Protein AF-A0A1J3J3L6-F1 (afdb_monomer)

Secondary structure (DSSP, 8-state):
--EEEESSEEESEEEESSEEESSEEESSEEESSEEESSEEEEEEEEEEEEEEEEEEEEEEESSEEESSEEESSEEESSEEESSEEES--

Nearest PDB structures (foldseek):
  8jli-assembly1_B  TM=1.915E-01  e=3.847E-01  Homo sapiens
  5moy-assembly1_B  TM=1.376E-01  e=3.599E-01  Homo sapiens
  8jle-assembly1_A  TM=1.753E-01  e=9.783E-01  Homo sapiens
  4jra-assembly1_D  TM=1.507E-01  e=2.327E+00  Homo sapiens
  6fls-assembly1_A  TM=1.685E-01  e=2.488E+00  Clostridium botulinum

Sequence (89 aa):
TGGVGVGGGSTGGVGVGGGLTGGIGVGGVTTGGVGVGGVTTGGVGVGGGSTGGVGVGGGLTGGIGVGGVTTGGVGVGGVTTGGVGVGGG

Organism: Noccaea caerulescens (NCBI:txid107243)

Solvent-accessible surface area (backbone atoms only — not comparable to full-atom values): 3665 Å² total; per-residue (Å²): 114,64,48,80,49,69,63,53,77,47,51,34,34,40,37,39,39,36,40,32,44,31,38,39,31,33,55,22,40,17,34,56,22,37,15,34,54,21,38,15,35,56,24,38,16,32,59,21,38,19,36,32,45,36,22,36,30,42,40,22,41,36,37,41,22,40,33,42,38,20,40,33,39,39,13,32,54,16,37,47,42,85,48,49,63,46,85,36,108

Mean predicted aligned error: 5.06 Å

Foldseek 3Di:
DEDEEEDEEEEHHEYEAYEYEAYEYECEEYECYEYEVYEYECYEYECEEYEDDEYEHDEYEYYEYEAEEYEHEEYEQYHYHPYHYHPHD

Structure (mmCIF, N/CA/C/O backbone):
data_AF-A0A1J3J3L6-F1
#
_entry.id   AF-A0A1J3J3L6-F1
#
loop_
_atom_site.group_PDB
_atom_site.id
_atom_site.type_symbol
_atom_site.label_atom_id
_atom_site.label_alt_id
_atom_site.label_comp_id
_atom_site.label_asym_id
_atom_site.label_entity_id
_atom_site.label_seq_id
_atom_site.pdbx_PDB_ins_code
_atom_site.Cartn_x
_atom_site.Cartn_y
_atom_site.Cartn_z
_atom_site.occupancy
_atom_site.B_iso_or_equiv
_atom_site.auth_seq_id
_atom_site.auth_comp_id
_atom_site.auth_asym_id
_atom_site.auth_atom_id
_atom_site.pdbx_PDB_model_num
ATOM 1 N N . THR A 1 1 ? 14.241 3.642 -16.266 1.00 52.34 1 THR A N 1
ATOM 2 C CA . THR A 1 1 ? 13.293 3.952 -17.356 1.00 52.34 1 THR A CA 1
ATOM 3 C C . THR A 1 1 ? 12.020 3.204 -17.057 1.00 52.34 1 THR A C 1
ATOM 5 O O . THR A 1 1 ? 12.097 2.025 -16.742 1.00 52.34 1 THR A O 1
ATOM 8 N N . GLY A 1 2 ? 10.884 3.904 -17.060 1.00 65.50 2 GLY A N 1
ATOM 9 C CA . GLY A 1 2 ? 9.597 3.293 -16.741 1.00 65.50 2 GLY A CA 1
ATOM 10 C C . GLY A 1 2 ? 9.134 2.362 -17.856 1.00 65.50 2 GLY A C 1
ATOM 11 O O . GLY A 1 2 ? 9.181 2.736 -19.025 1.00 65.50 2 GLY A O 1
ATOM 12 N N . GLY A 1 3 ? 8.707 1.159 -17.484 1.00 73.12 3 GLY A N 1
ATOM 13 C CA . GLY A 1 3 ? 8.147 0.144 -18.374 1.00 73.12 3 GLY A CA 1
ATOM 14 C C . GLY A 1 3 ? 7.108 -0.703 -17.640 1.00 73.12 3 GLY A C 1
ATOM 15 O O . GLY A 1 3 ? 6.847 -0.469 -16.458 1.00 73.12 3 GLY A O 1
ATOM 16 N N . VAL A 1 4 ? 6.502 -1.661 -18.342 1.00 81.06 4 VAL A N 1
ATOM 17 C CA . VAL A 1 4 ? 5.607 -2.659 -17.739 1.00 81.06 4 VAL A CA 1
ATOM 18 C C . VAL A 1 4 ? 6.372 -3.972 -17.585 1.00 81.06 4 VAL A C 1
ATOM 20 O O . VAL A 1 4 ? 6.962 -4.435 -18.560 1.00 81.06 4 VAL A O 1
ATOM 23 N N . GLY A 1 5 ? 6.381 -4.564 -16.389 1.00 76.44 5 GLY A N 1
ATOM 24 C CA . GLY A 1 5 ? 7.131 -5.795 -16.104 1.00 76.44 5 GLY A CA 1
ATOM 25 C C . GLY A 1 5 ? 6.379 -6.793 -15.221 1.00 76.44 5 GLY A C 1
ATOM 26 O O . GLY A 1 5 ? 5.526 -6.416 -14.420 1.00 76.44 5 GLY A O 1
ATOM 27 N N . VAL A 1 6 ? 6.706 -8.079 -15.356 1.00 81.19 6 VAL A N 1
ATOM 28 C CA . VAL A 1 6 ? 6.187 -9.160 -14.503 1.00 81.19 6 VAL A CA 1
ATOM 29 C C . VAL A 1 6 ? 7.375 -9.969 -13.993 1.00 81.19 6 VAL A C 1
ATOM 31 O O . VAL A 1 6 ? 8.129 -10.500 -14.806 1.00 81.19 6 VAL A O 1
ATOM 34 N N . GLY A 1 7 ? 7.554 -10.069 -12.675 1.00 70.44 7 GLY A N 1
ATOM 35 C CA . GLY A 1 7 ? 8.737 -10.705 -12.083 1.00 70.44 7 GLY A CA 1
ATOM 36 C C . GLY A 1 7 ? 9.973 -9.795 -12.067 1.00 70.44 7 GLY A C 1
ATOM 37 O O . GLY A 1 7 ? 10.354 -9.221 -13.083 1.00 70.44 7 GLY A O 1
ATOM 38 N N . GLY A 1 8 ? 10.649 -9.697 -10.916 1.00 72.94 8 GLY A N 1
ATOM 39 C CA . GLY A 1 8 ? 11.937 -8.996 -10.776 1.00 72.94 8 GLY A CA 1
ATOM 40 C C . GLY A 1 8 ? 11.859 -7.583 -10.177 1.00 72.94 8 GLY A C 1
ATOM 41 O O . GLY A 1 8 ? 10.863 -7.204 -9.568 1.00 72.94 8 GLY A O 1
ATOM 42 N N . GLY A 1 9 ? 12.961 -6.830 -10.271 1.00 76.62 9 GLY A N 1
ATOM 43 C CA . GLY A 1 9 ? 13.097 -5.470 -9.736 1.00 76.62 9 GLY A CA 1
ATOM 44 C C . GLY A 1 9 ? 12.945 -4.397 -10.821 1.00 76.62 9 GLY A C 1
ATOM 45 O O . GLY A 1 9 ? 13.442 -4.587 -11.929 1.00 76.62 9 GLY A O 1
ATOM 46 N N . SER A 1 10 ? 12.294 -3.264 -10.547 1.00 77.06 10 SER A N 1
ATOM 47 C CA . SER A 1 10 ? 12.174 -2.147 -11.505 1.00 77.06 10 SER A CA 1
ATOM 48 C C . SER A 1 10 ? 12.131 -0.773 -10.829 1.00 77.06 10 SER A C 1
ATOM 50 O O . SER A 1 10 ? 11.685 -0.641 -9.691 1.00 77.06 10 SER A O 1
ATOM 52 N N . THR A 1 11 ? 12.580 0.264 -11.546 1.00 82.56 11 THR A N 1
ATOM 53 C CA . THR A 1 11 ? 12.562 1.660 -11.073 1.00 82.56 11 THR A CA 1
ATOM 54 C C . THR A 1 11 ? 11.721 2.521 -12.011 1.00 82.56 11 THR A C 1
ATOM 56 O O . THR A 1 11 ? 12.133 2.803 -13.144 1.00 82.56 11 THR A O 1
ATOM 59 N N . GLY A 1 12 ? 10.561 2.964 -11.521 1.00 75.19 12 GLY A N 1
ATOM 60 C CA . GLY A 1 12 ? 9.530 3.635 -12.309 1.00 75.19 12 GLY A CA 1
ATOM 61 C C . GLY A 1 12 ? 8.756 2.677 -13.223 1.00 75.19 12 GLY A C 1
ATOM 62 O O . GLY A 1 12 ? 9.292 1.680 -13.702 1.00 75.19 12 GLY A O 1
ATOM 63 N N . GLY A 1 13 ? 7.493 3.003 -13.509 1.00 85.00 13 GLY A N 1
ATOM 64 C CA . GLY A 1 13 ? 6.620 2.203 -14.378 1.00 85.00 13 GLY A CA 1
ATOM 65 C C . GLY A 1 13 ? 5.553 1.413 -13.619 1.00 85.00 13 GLY A C 1
ATOM 66 O O . GLY A 1 13 ? 5.128 1.824 -12.540 1.00 85.00 13 GLY A O 1
ATOM 67 N N . VAL A 1 14 ? 5.088 0.311 -14.208 1.00 87.12 14 VAL A N 1
ATOM 68 C CA . VAL A 1 14 ? 4.042 -0.558 -13.645 1.00 87.12 14 VAL A CA 1
ATOM 69 C C . VAL A 1 14 ? 4.566 -1.990 -13.576 1.00 87.12 14 VAL A C 1
ATOM 71 O O . VAL A 1 14 ? 5.159 -2.465 -14.540 1.00 87.12 14 VAL A O 1
ATOM 74 N N . GLY A 1 15 ? 4.344 -2.713 -12.481 1.00 85.81 15 GLY A N 1
ATOM 75 C CA . GLY A 1 15 ? 4.782 -4.106 -12.399 1.00 85.81 15 GLY A CA 1
ATOM 76 C C . GLY A 1 15 ? 3.895 -5.021 -11.569 1.00 85.81 15 GLY A C 1
ATOM 77 O O . GLY A 1 15 ? 3.161 -4.574 -10.689 1.00 85.81 15 GLY A O 1
ATOM 78 N N . VAL A 1 16 ? 3.973 -6.321 -11.853 1.00 87.44 16 VAL A N 1
ATOM 79 C CA . VAL A 1 16 ? 3.237 -7.373 -11.136 1.00 87.44 16 VAL A CA 1
ATOM 80 C C . VAL A 1 16 ? 4.211 -8.430 -10.627 1.00 87.44 16 VAL A C 1
ATOM 82 O O . VAL A 1 16 ? 4.963 -8.996 -11.415 1.00 87.44 16 VAL A O 1
ATOM 85 N N . GLY A 1 17 ? 4.177 -8.713 -9.323 1.00 75.62 17 GLY A N 1
ATOM 86 C CA . GLY A 1 17 ? 5.033 -9.707 -8.669 1.00 75.62 17 GLY A CA 1
ATOM 87 C C . GLY A 1 17 ? 6.518 -9.346 -8.755 1.00 75.62 17 GLY A C 1
ATOM 88 O O . GLY A 1 17 ? 7.172 -9.595 -9.759 1.00 75.62 17 GLY A O 1
ATOM 89 N N . GLY A 1 18 ? 7.078 -8.752 -7.703 1.00 83.62 18 GLY A N 1
ATOM 90 C CA . GLY A 1 18 ? 8.462 -8.270 -7.713 1.00 83.62 18 GLY A CA 1
ATOM 91 C C . GLY A 1 18 ? 8.672 -7.045 -6.828 1.00 83.62 18 GLY A C 1
ATOM 92 O O . GLY A 1 18 ? 7.812 -6.721 -6.012 1.00 83.62 18 GLY A O 1
ATOM 93 N N . GLY A 1 19 ? 9.818 -6.381 -6.973 1.00 85.38 19 GLY A N 1
ATOM 94 C CA . GLY A 1 19 ? 10.167 -5.160 -6.239 1.00 85.38 19 GLY A CA 1
ATOM 95 C C . GLY A 1 19 ? 10.141 -3.926 -7.142 1.00 85.38 19 GLY A C 1
ATOM 96 O O . GLY A 1 19 ? 10.736 -3.934 -8.215 1.00 85.38 19 GLY A O 1
ATOM 97 N N . LEU A 1 20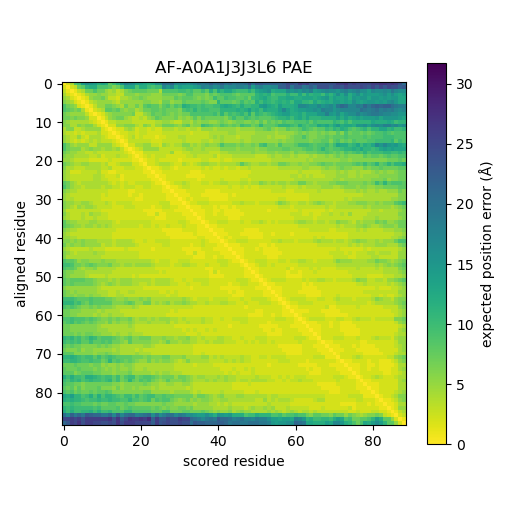 ? 9.492 -2.848 -6.716 1.00 88.94 20 LEU A N 1
ATOM 98 C CA . LEU A 1 20 ? 9.383 -1.598 -7.470 1.00 88.94 20 LEU A CA 1
ATOM 99 C C . LEU A 1 20 ? 9.843 -0.412 -6.627 1.00 88.94 20 LEU A C 1
ATOM 101 O O . LEU A 1 20 ? 9.407 -0.255 -5.490 1.00 88.94 20 LEU A O 1
ATOM 105 N N . THR A 1 21 ? 10.669 0.459 -7.201 1.00 89.19 21 THR A N 1
ATOM 106 C CA . THR A 1 21 ? 11.015 1.763 -6.615 1.00 89.19 21 THR A CA 1
ATOM 107 C C . THR A 1 21 ? 10.442 2.867 -7.493 1.00 89.19 21 THR A C 1
ATOM 109 O O . THR A 1 21 ? 10.914 3.097 -8.606 1.00 89.19 21 THR A O 1
ATOM 112 N N . GLY A 1 22 ? 9.416 3.553 -6.994 1.00 82.06 22 GLY A N 1
ATOM 113 C CA . GLY A 1 22 ? 8.597 4.488 -7.761 1.00 82.06 22 GLY A CA 1
ATOM 114 C C . GLY A 1 22 ? 7.716 3.778 -8.798 1.00 82.06 22 GLY A C 1
ATOM 115 O O . GLY A 1 22 ? 8.121 2.796 -9.418 1.00 82.06 22 GLY A O 1
ATOM 116 N N . GLY A 1 23 ? 6.501 4.289 -9.011 1.00 89.25 23 GLY A N 1
ATOM 117 C CA . GLY A 1 23 ? 5.531 3.706 -9.949 1.00 89.25 23 GLY A CA 1
ATOM 118 C C . GLY A 1 23 ? 4.403 2.927 -9.265 1.00 89.25 23 GLY A C 1
ATOM 119 O O . GLY A 1 23 ? 4.056 3.232 -8.125 1.00 89.25 23 GLY A O 1
ATOM 120 N N . ILE A 1 24 ? 3.803 1.968 -9.979 1.00 91.50 24 ILE A N 1
ATOM 121 C CA . ILE A 1 24 ? 2.628 1.198 -9.534 1.00 91.50 24 ILE A CA 1
ATOM 122 C C . ILE A 1 24 ? 2.953 -0.303 -9.501 1.00 91.50 24 ILE A C 1
ATOM 124 O O . ILE A 1 24 ? 3.346 -0.867 -10.518 1.00 91.50 24 ILE A O 1
ATOM 128 N N . GLY A 1 25 ? 2.761 -0.965 -8.362 1.00 90.50 25 GLY A N 1
ATOM 129 C CA . GLY A 1 25 ? 3.018 -2.392 -8.169 1.00 90.50 25 GLY A CA 1
ATOM 130 C C . GLY A 1 25 ? 1.790 -3.190 -7.750 1.00 90.50 25 GLY A C 1
ATOM 131 O O . GLY A 1 25 ? 0.972 -2.714 -6.969 1.00 90.50 25 GLY A O 1
ATOM 132 N N . VAL A 1 26 ? 1.676 -4.433 -8.220 1.00 92.38 26 VAL A N 1
ATOM 133 C CA . VAL A 1 26 ? 0.624 -5.374 -7.798 1.00 92.38 26 VAL A CA 1
ATOM 134 C C . VAL A 1 26 ? 1.241 -6.683 -7.303 1.00 92.38 26 VAL A C 1
ATOM 136 O O . VAL A 1 26 ? 2.077 -7.275 -7.983 1.00 92.38 26 VAL A O 1
ATOM 139 N N . GLY A 1 27 ? 0.835 -7.148 -6.118 1.00 88.38 27 GLY A N 1
ATOM 140 C CA . GLY A 1 27 ? 1.249 -8.440 -5.552 1.00 88.38 27 GLY A CA 1
ATOM 141 C C . GLY A 1 27 ? 2.739 -8.546 -5.202 1.00 88.38 27 GLY A C 1
ATOM 142 O O . GLY A 1 27 ? 3.283 -9.646 -5.158 1.00 88.38 27 GLY A O 1
ATOM 143 N N . GLY A 1 28 ? 3.419 -7.413 -5.004 1.00 88.69 28 GLY A N 1
ATOM 144 C CA . GLY A 1 28 ? 4.859 -7.328 -4.744 1.00 88.69 28 GLY A CA 1
ATOM 145 C C . GLY A 1 28 ? 5.220 -6.266 -3.705 1.00 88.69 28 GLY A C 1
ATOM 146 O O . GLY A 1 28 ? 4.365 -5.802 -2.953 1.00 88.69 28 GLY A O 1
ATOM 147 N N . VAL A 1 29 ? 6.490 -5.867 -3.662 1.00 92.19 29 VAL A N 1
ATOM 148 C CA . VAL A 1 29 ? 6.987 -4.795 -2.788 1.00 92.19 29 VAL A CA 1
ATOM 149 C C . VAL A 1 29 ? 7.116 -3.505 -3.595 1.00 92.19 29 VAL A C 1
ATOM 151 O O . VAL A 1 29 ? 7.737 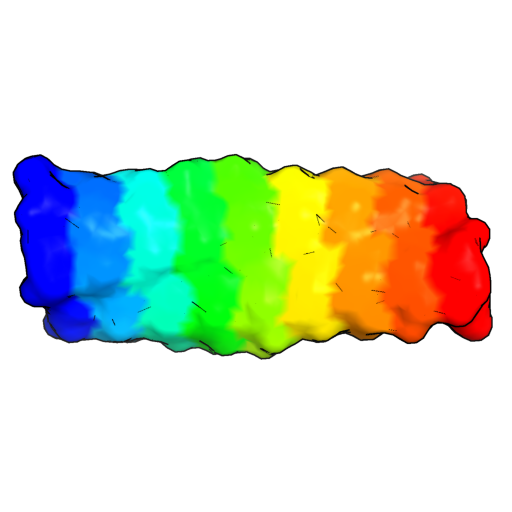-3.508 -4.652 1.00 92.19 29 VAL A O 1
ATOM 154 N N . THR A 1 30 ? 6.563 -2.397 -3.105 1.00 93.38 30 THR A N 1
ATOM 155 C CA . THR A 1 30 ? 6.651 -1.072 -3.742 1.00 93.38 30 THR A CA 1
ATOM 156 C C . THR A 1 30 ? 7.226 -0.044 -2.769 1.00 93.38 30 THR A C 1
ATOM 158 O O . THR A 1 30 ? 6.737 0.094 -1.656 1.00 93.38 30 THR A O 1
ATOM 161 N N . THR A 1 31 ? 8.222 0.732 -3.187 1.00 93.81 31 THR A N 1
ATOM 162 C CA . THR A 1 31 ? 8.828 1.812 -2.394 1.00 93.81 31 THR A CA 1
ATOM 163 C C . THR A 1 31 ? 8.613 3.150 -3.094 1.00 93.81 31 THR A C 1
ATOM 165 O O . THR A 1 31 ? 8.981 3.294 -4.257 1.00 93.81 31 THR A O 1
ATOM 168 N N . GLY A 1 32 ? 8.035 4.141 -2.411 1.00 90.94 32 GLY A N 1
ATOM 169 C CA . GLY A 1 32 ? 7.830 5.492 -2.956 1.00 90.94 32 GLY A CA 1
ATOM 170 C C . GLY A 1 32 ? 6.801 5.574 -4.091 1.00 90.94 32 GLY A C 1
ATOM 171 O O . GLY A 1 32 ? 6.917 6.432 -4.962 1.00 90.94 32 GLY A O 1
ATOM 172 N N . GLY A 1 33 ? 5.834 4.652 -4.128 1.00 92.06 33 GLY A N 1
ATOM 173 C CA . GLY A 1 33 ? 4.846 4.522 -5.204 1.00 92.06 33 GLY A CA 1
ATOM 174 C C . GLY A 1 33 ? 3.491 4.005 -4.718 1.00 92.06 33 GLY A C 1
ATOM 175 O O . GLY A 1 33 ? 3.173 4.095 -3.533 1.00 92.06 33 GLY A O 1
ATOM 176 N N . VAL A 1 34 ? 2.690 3.463 -5.635 1.00 94.62 34 VAL A N 1
ATOM 177 C CA . VAL A 1 34 ? 1.377 2.871 -5.338 1.00 94.62 34 VAL A CA 1
ATOM 178 C C . VAL A 1 34 ? 1.479 1.348 -5.388 1.00 94.62 34 VAL A C 1
ATOM 180 O O . VAL A 1 34 ? 1.878 0.809 -6.411 1.00 94.62 34 VAL A O 1
ATOM 183 N N . GLY A 1 35 ? 1.110 0.643 -4.323 1.00 93.44 35 GLY A N 1
ATOM 184 C CA . GLY A 1 35 ? 1.118 -0.823 -4.266 1.00 93.44 35 GLY A CA 1
ATOM 185 C C . GLY A 1 35 ? -0.267 -1.405 -3.987 1.00 93.44 35 GLY A C 1
ATOM 186 O O . GLY A 1 35 ? -1.005 -0.876 -3.160 1.00 93.44 35 GLY A O 1
ATOM 187 N N . VAL A 1 36 ? -0.626 -2.506 -4.647 1.00 95.12 36 VAL A N 1
ATOM 188 C CA .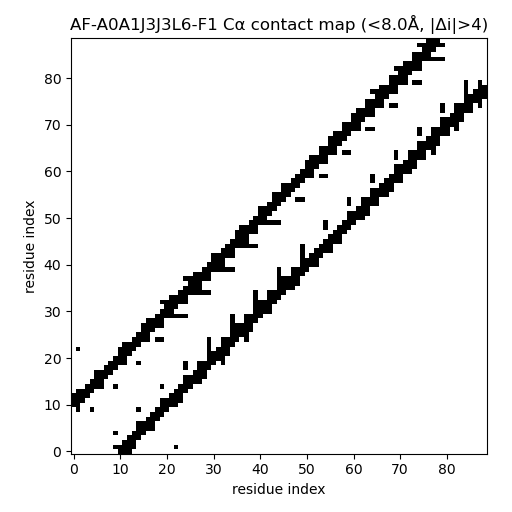 VAL A 1 36 ? -1.915 -3.199 -4.467 1.00 95.12 36 VAL A CA 1
ATOM 189 C C . VAL A 1 36 ? -1.688 -4.673 -4.138 1.00 95.12 36 VAL A C 1
ATOM 191 O O . VAL A 1 36 ? -0.965 -5.365 -4.852 1.00 95.12 36 VAL A O 1
ATOM 194 N N . GLY A 1 37 ? -2.309 -5.171 -3.067 1.00 90.81 37 GLY A N 1
ATOM 195 C CA . GLY A 1 37 ? -2.246 -6.581 -2.657 1.00 90.81 37 GLY A CA 1
ATOM 196 C C . GLY A 1 37 ? -0.845 -7.062 -2.259 1.00 90.81 37 GLY A C 1
ATOM 197 O O . GLY A 1 37 ? -0.563 -8.253 -2.335 1.00 90.81 37 GLY A O 1
ATOM 198 N N . GLY A 1 38 ? 0.047 -6.138 -1.892 1.00 90.19 38 GLY A N 1
ATOM 199 C CA . GLY A 1 38 ? 1.449 -6.394 -1.560 1.00 90.19 38 GLY A CA 1
ATOM 200 C C . GLY A 1 38 ? 1.930 -5.540 -0.386 1.00 90.19 38 GLY A C 1
ATOM 201 O O . GLY A 1 38 ? 1.133 -5.162 0.471 1.00 90.19 38 GLY A O 1
ATOM 202 N N . VAL A 1 39 ? 3.227 -5.235 -0.333 1.00 94.12 39 VAL A N 1
ATOM 203 C CA . VAL A 1 39 ? 3.816 -4.365 0.700 1.00 94.12 39 VAL A CA 1
ATOM 204 C C . VAL A 1 39 ? 4.224 -3.031 0.082 1.00 94.12 39 VAL A C 1
ATOM 206 O O . VAL A 1 39 ? 4.964 -3.019 -0.899 1.00 94.12 39 VAL A O 1
ATOM 209 N N . THR A 1 40 ? 3.803 -1.913 0.671 1.00 95.38 40 THR A N 1
ATOM 210 C CA . THR A 1 40 ? 4.190 -0.562 0.237 1.00 95.38 40 THR A CA 1
ATOM 211 C C . THR A 1 40 ? 4.975 0.171 1.322 1.0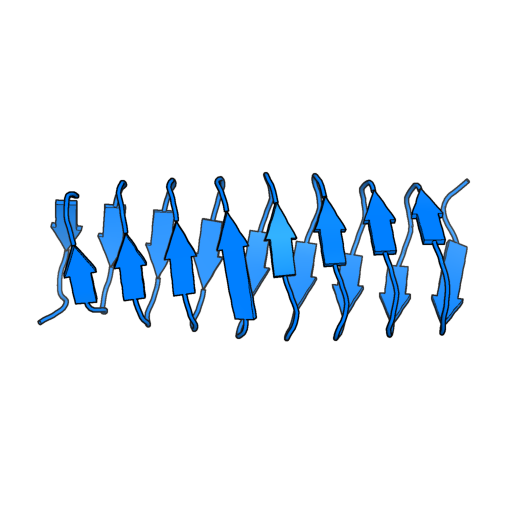0 95.38 40 THR A C 1
ATOM 213 O O . THR A 1 40 ? 4.568 0.184 2.478 1.00 95.38 40 THR A O 1
ATOM 216 N N . THR A 1 41 ? 6.060 0.855 0.959 1.00 96.06 41 THR A N 1
ATOM 217 C CA . THR A 1 41 ? 6.836 1.712 1.867 1.00 96.06 41 THR A CA 1
ATOM 218 C C . THR A 1 41 ? 6.886 3.143 1.338 1.00 96.06 41 THR A C 1
ATOM 220 O O . THR A 1 41 ? 7.330 3.369 0.213 1.00 96.06 41 THR A O 1
ATOM 223 N N . GLY A 1 42 ? 6.468 4.121 2.145 1.00 90.62 42 GLY A N 1
ATOM 224 C CA . GLY A 1 42 ? 6.580 5.550 1.823 1.00 90.62 42 GLY A CA 1
ATOM 225 C C . GLY A 1 42 ? 5.726 5.996 0.632 1.00 90.62 42 GLY A C 1
ATOM 226 O O . GLY A 1 42 ? 6.183 6.796 -0.180 1.00 90.62 42 GLY A O 1
ATOM 227 N N . GLY A 1 43 ? 4.512 5.458 0.499 1.00 92.75 43 GLY A N 1
ATOM 228 C CA . GLY A 1 43 ? 3.636 5.684 -0.652 1.00 92.75 43 GLY A CA 1
ATOM 229 C C . GLY A 1 43 ? 2.168 5.390 -0.342 1.00 92.75 43 GLY A C 1
ATOM 230 O O . GLY A 1 43 ? 1.720 5.629 0.778 1.00 92.75 43 GLY A O 1
ATOM 231 N N . VAL A 1 44 ? 1.423 4.880 -1.326 1.00 95.69 44 VAL A N 1
ATOM 232 C CA . VAL A 1 44 ? 0.013 4.484 -1.158 1.00 95.69 44 VAL A CA 1
ATOM 233 C C . VAL A 1 44 ? -0.121 2.971 -1.299 1.00 95.69 44 VAL A C 1
ATOM 235 O O . VAL A 1 44 ? 0.197 2.428 -2.352 1.00 95.69 44 VAL A O 1
ATOM 238 N N . GLY A 1 45 ? -0.583 2.267 -0.269 1.00 94.31 45 GLY A N 1
ATOM 239 C CA . GLY A 1 45 ? -0.850 0.827 -0.332 1.00 94.31 45 GLY A CA 1
ATOM 240 C C . GLY A 1 45 ? -2.335 0.494 -0.232 1.00 94.31 45 GLY A C 1
ATOM 241 O O . GLY A 1 45 ? -3.067 1.142 0.510 1.00 94.31 45 GLY A O 1
ATOM 242 N N . VAL A 1 46 ? -2.787 -0.522 -0.970 1.00 95.94 46 VAL A N 1
ATOM 243 C CA . VAL A 1 46 ? -4.187 -0.976 -0.970 1.00 95.94 46 VAL A CA 1
ATOM 244 C C . VAL A 1 46 ? -4.270 -2.488 -0.777 1.00 95.94 46 VAL A C 1
ATOM 246 O O . VAL A 1 46 ? -3.653 -3.242 -1.528 1.00 95.94 46 VAL A O 1
ATOM 249 N N . GLY A 1 47 ? -5.066 -2.943 0.193 1.00 89.62 47 GLY A N 1
ATOM 250 C CA . GLY A 1 47 ? -5.378 -4.364 0.403 1.00 89.62 47 GLY A CA 1
ATOM 251 C C . GLY A 1 47 ? -4.181 -5.218 0.830 1.00 89.62 47 GLY A C 1
ATOM 252 O O . GLY A 1 47 ? -4.161 -6.416 0.565 1.00 89.62 47 GLY A O 1
ATOM 253 N N . GLY A 1 48 ? -3.174 -4.603 1.452 1.00 90.12 48 GLY A N 1
ATOM 254 C CA . GLY A 1 48 ? -1.904 -5.229 1.815 1.00 90.12 48 GLY A CA 1
ATOM 255 C C . GLY A 1 48 ? -1.230 -4.538 3.003 1.00 90.12 48 GLY A C 1
ATOM 256 O O . GLY A 1 48 ? -1.886 -3.867 3.799 1.00 90.12 48 GLY A O 1
ATOM 257 N N . GLY A 1 49 ? 0.081 -4.721 3.146 1.00 92.38 49 GLY A N 1
ATOM 258 C CA . GLY A 1 49 ? 0.878 -4.056 4.178 1.00 92.38 49 GLY A CA 1
ATOM 259 C C . GLY A 1 49 ? 1.373 -2.691 3.705 1.00 92.38 49 GLY A C 1
ATOM 260 O O . GLY A 1 49 ? 1.800 -2.556 2.563 1.00 92.38 49 GLY A O 1
ATOM 261 N N . SER A 1 50 ? 1.349 -1.676 4.560 1.00 93.81 50 SER A N 1
ATOM 262 C CA . SER A 1 50 ? 1.899 -0.349 4.268 1.00 93.81 50 SER A CA 1
ATOM 263 C C . SER A 1 50 ? 2.750 0.162 5.427 1.00 93.81 50 SER A C 1
ATOM 265 O O . SER A 1 50 ? 2.374 0.010 6.586 1.00 93.81 50 SER A O 1
ATOM 267 N N . THR A 1 51 ? 3.873 0.808 5.126 1.00 95.94 51 THR A N 1
ATOM 268 C CA . THR A 1 51 ? 4.733 1.463 6.120 1.00 95.94 51 THR A CA 1
ATOM 269 C C . THR A 1 51 ? 4.989 2.903 5.705 1.00 95.94 51 THR A C 1
ATOM 271 O O . THR A 1 51 ? 5.692 3.155 4.724 1.00 95.94 51 THR A O 1
ATOM 274 N N . GLY A 1 52 ? 4.444 3.855 6.463 1.00 88.81 52 GLY A N 1
ATOM 275 C CA . GLY A 1 52 ? 4.475 5.274 6.119 1.00 88.81 52 GLY A CA 1
ATOM 276 C C . GLY A 1 52 ? 3.625 5.617 4.887 1.00 88.81 52 GLY A C 1
ATOM 277 O O . GLY A 1 52 ? 3.438 4.811 3.978 1.00 88.81 52 GLY A O 1
ATOM 278 N N . GLY A 1 53 ? 3.130 6.854 4.836 1.00 93.44 53 GLY A N 1
ATOM 279 C CA . GLY A 1 53 ? 2.247 7.313 3.760 1.00 93.44 53 GLY A CA 1
ATOM 280 C C . GLY A 1 53 ? 0.778 6.988 4.033 1.00 93.44 53 GLY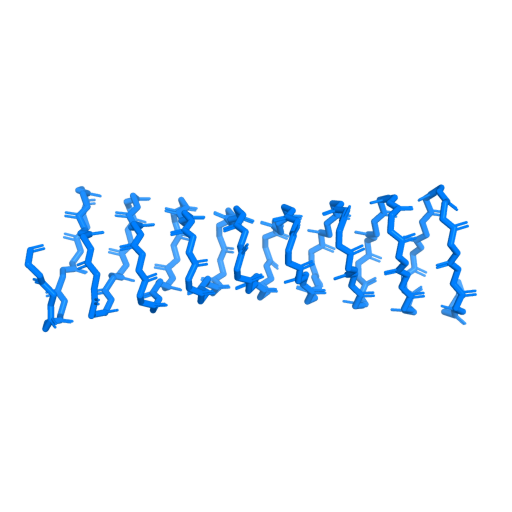 A C 1
ATOM 281 O O . GLY A 1 53 ? 0.281 7.294 5.118 1.00 93.44 53 GLY A O 1
ATOM 282 N N . VAL A 1 54 ? 0.080 6.426 3.042 1.00 95.12 54 VAL A N 1
ATOM 283 C CA . VAL A 1 54 ? -1.362 6.134 3.105 1.00 95.12 54 VAL A CA 1
ATOM 284 C C . VAL A 1 54 ? -1.624 4.650 2.850 1.00 95.12 54 VAL A C 1
ATOM 286 O O . VAL A 1 54 ? -1.167 4.106 1.849 1.00 95.12 54 VAL A O 1
ATOM 289 N N . GLY A 1 55 ? -2.387 3.997 3.724 1.00 94.19 55 GLY A N 1
ATOM 290 C CA . GLY A 1 55 ? -2.828 2.609 3.558 1.00 94.19 55 GLY A CA 1
ATOM 291 C C . GLY A 1 55 ? -4.350 2.513 3.479 1.00 94.19 55 GLY A C 1
ATOM 292 O O . GLY A 1 55 ? -5.042 3.163 4.256 1.00 94.19 55 GLY A O 1
ATOM 293 N N . VAL A 1 56 ? -4.885 1.699 2.570 1.00 95.56 56 VAL A N 1
ATOM 294 C CA . VAL A 1 56 ? -6.330 1.449 2.445 1.00 95.56 56 VAL A CA 1
ATOM 295 C C . VAL A 1 56 ? -6.607 -0.045 2.502 1.00 95.56 56 VAL A C 1
ATOM 297 O O . VAL A 1 56 ? -6.324 -0.770 1.548 1.00 95.56 56 VAL A O 1
ATOM 300 N N . GLY A 1 57 ? -7.194 -0.510 3.601 1.00 86.56 57 GLY A N 1
ATOM 301 C CA . GLY A 1 57 ? -7.405 -1.932 3.853 1.00 86.56 57 GLY A CA 1
ATOM 302 C C . GLY A 1 57 ? -6.095 -2.699 4.079 1.00 86.56 57 GLY A C 1
ATOM 303 O O . GLY A 1 57 ? -5.069 -2.448 3.449 1.00 86.56 57 GLY A O 1
ATOM 304 N N . GLY A 1 58 ? -6.134 -3.675 4.985 1.00 90.44 58 GLY A N 1
ATOM 305 C CA . GLY A 1 58 ? -4.936 -4.385 5.436 1.00 90.44 58 GLY A CA 1
ATOM 306 C C . GLY A 1 58 ? -4.282 -3.707 6.642 1.00 90.44 58 GLY A C 1
ATOM 307 O O . GLY A 1 58 ? -4.985 -3.211 7.523 1.00 90.44 58 GLY A O 1
ATOM 308 N N . GLY A 1 59 ? -2.952 -3.750 6.716 1.00 92.94 59 GLY A N 1
ATOM 309 C CA . GLY A 1 59 ? -2.185 -3.261 7.864 1.00 92.94 59 GLY A CA 1
ATOM 310 C C . GLY A 1 59 ? -1.308 -2.068 7.500 1.00 92.94 59 GLY A C 1
ATOM 311 O O . GLY A 1 59 ? -0.558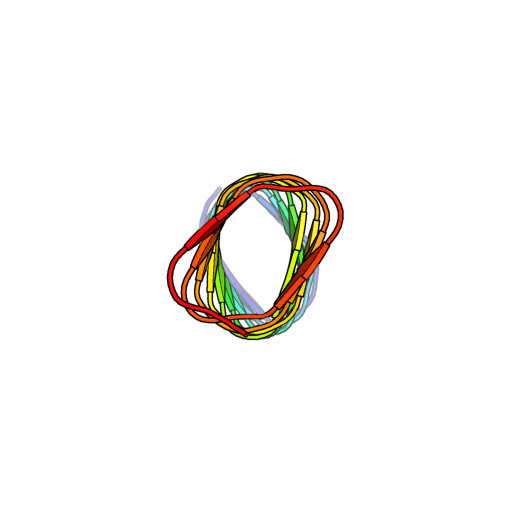 -2.137 6.531 1.00 92.94 59 GLY A O 1
ATOM 312 N N . LEU A 1 60 ? -1.361 -1.003 8.294 1.00 95.62 60 LEU A N 1
ATOM 313 C CA . LEU A 1 60 ? -0.506 0.173 8.177 1.00 95.62 60 LEU A CA 1
ATOM 314 C C . LEU A 1 60 ? 0.346 0.345 9.438 1.00 95.62 60 LEU A C 1
ATOM 316 O O . LEU A 1 60 ? -0.180 0.305 10.548 1.00 95.62 60 LEU A O 1
ATOM 320 N N . THR A 1 61 ? 1.630 0.645 9.259 1.00 96.31 61 THR A N 1
ATOM 321 C CA . THR A 1 61 ? 2.511 1.146 10.319 1.00 96.31 61 THR A CA 1
ATOM 322 C C . THR A 1 61 ? 2.974 2.560 9.984 1.00 96.31 61 THR A C 1
ATOM 324 O O . THR A 1 61 ? 3.756 2.749 9.051 1.00 96.31 61 THR A O 1
ATOM 327 N N . GLY A 1 62 ? 2.532 3.557 10.751 1.00 90.31 62 GLY A N 1
ATOM 328 C CA . GLY A 1 62 ? 2.844 4.965 10.497 1.00 90.31 62 GLY A CA 1
ATOM 329 C C . GLY A 1 62 ? 2.071 5.550 9.310 1.00 90.31 62 GLY A C 1
ATOM 330 O O . GLY A 1 62 ? 1.986 4.942 8.247 1.00 90.31 62 GLY A O 1
ATOM 331 N N . GLY A 1 63 ? 1.564 6.777 9.454 1.00 93.81 63 GLY A N 1
ATOM 332 C CA . GLY A 1 63 ? 0.862 7.498 8.384 1.00 93.81 63 GLY A CA 1
ATOM 333 C C . GLY A 1 63 ? -0.654 7.541 8.572 1.00 93.81 63 GLY A C 1
ATOM 334 O O . GLY A 1 63 ? -1.125 7.688 9.700 1.00 93.81 63 GLY A O 1
ATOM 335 N N . ILE A 1 64 ? -1.406 7.464 7.469 1.00 95.56 64 ILE A N 1
ATOM 336 C CA . ILE A 1 64 ? -2.876 7.538 7.452 1.00 95.56 64 ILE A CA 1
ATOM 337 C C . ILE A 1 64 ? -3.463 6.234 6.906 1.00 95.56 64 ILE A C 1
ATOM 339 O O . ILE A 1 64 ? -3.242 5.887 5.748 1.00 95.56 64 ILE A O 1
ATOM 343 N N . GLY A 1 65 ? -4.220 5.514 7.730 1.00 94.25 65 GLY A N 1
ATOM 344 C CA . GLY A 1 65 ? -4.873 4.257 7.376 1.00 94.25 65 GLY A CA 1
ATOM 345 C C . GLY A 1 65 ? -6.379 4.423 7.228 1.00 94.25 65 GLY A C 1
ATOM 346 O O . GLY A 1 65 ? -7.013 5.093 8.040 1.00 94.25 65 GLY A O 1
ATOM 347 N N . VAL A 1 66 ? -6.966 3.805 6.206 1.00 94.75 66 VAL A N 1
ATOM 348 C CA . VAL A 1 66 ? -8.413 3.810 5.955 1.00 94.75 66 VAL A CA 1
ATOM 349 C C . VAL A 1 66 ? -8.910 2.376 5.829 1.00 94.75 66 VAL A C 1
ATOM 351 O O . VAL A 1 66 ? -8.611 1.690 4.853 1.00 94.75 66 VAL A O 1
ATOM 354 N N . GLY A 1 67 ? -9.687 1.927 6.812 1.00 88.44 67 GLY A N 1
ATOM 355 C CA . GLY A 1 67 ? -10.100 0.532 6.945 1.00 88.44 67 GLY A CA 1
ATOM 356 C C . GLY A 1 67 ? -8.925 -0.403 7.264 1.00 88.44 67 GLY A C 1
ATOM 357 O O . GLY A 1 67 ? -7.797 -0.209 6.816 1.00 88.44 67 GLY A O 1
ATOM 358 N N . GLY A 1 68 ? -9.181 -1.449 8.049 1.00 90.69 68 GLY A N 1
ATOM 359 C CA . GLY A 1 68 ? -8.139 -2.381 8.499 1.00 90.69 68 GLY A CA 1
ATOM 360 C C . GLY A 1 68 ? -7.482 -1.958 9.815 1.00 90.69 68 GLY A C 1
ATOM 361 O O . GLY A 1 68 ? -8.173 -1.485 10.715 1.00 90.69 68 GLY A O 1
ATOM 362 N N . VAL A 1 69 ? -6.172 -2.178 9.949 1.00 94.19 69 VAL A N 1
ATOM 363 C CA . VAL A 1 69 ? -5.411 -1.959 11.191 1.00 94.19 69 VAL A CA 1
ATOM 364 C C . VAL A 1 69 ? -4.343 -0.895 10.974 1.00 94.19 69 VAL A C 1
ATOM 366 O O . VAL A 1 69 ? -3.536 -1.010 10.057 1.00 94.19 69 VAL A O 1
ATOM 369 N N . THR A 1 70 ? -4.304 0.118 11.837 1.00 94.81 70 THR A N 1
ATOM 370 C CA . THR A 1 70 ? -3.277 1.169 11.844 1.00 94.81 70 THR A CA 1
ATOM 371 C C . THR A 1 70 ? -2.486 1.140 13.147 1.00 94.81 70 THR A C 1
ATOM 373 O O . THR A 1 70 ? -3.060 1.270 14.226 1.00 94.81 70 THR A O 1
ATOM 376 N N . THR A 1 71 ? -1.162 1.033 13.052 1.00 95.75 71 THR A N 1
AT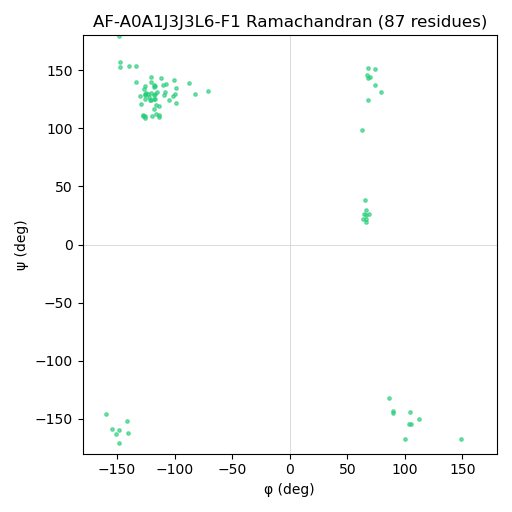OM 377 C CA . THR A 1 71 ? -0.233 1.085 14.187 1.00 95.75 71 THR A CA 1
ATOM 378 C C . THR A 1 71 ? 0.637 2.328 14.087 1.00 95.75 71 THR A C 1
ATOM 380 O O . THR A 1 71 ? 1.501 2.417 13.216 1.00 95.75 71 THR A O 1
ATOM 383 N N . GLY A 1 72 ? 0.435 3.281 14.995 1.00 88.75 72 GLY A N 1
ATOM 384 C CA . GLY A 1 72 ? 1.082 4.590 14.940 1.00 88.75 72 GLY A CA 1
ATOM 385 C C . GLY A 1 72 ? 0.577 5.419 13.754 1.00 88.75 72 GLY A C 1
ATOM 386 O O . GLY A 1 72 ? 0.628 4.996 12.604 1.00 88.75 72 GLY A O 1
ATOM 387 N N . GLY A 1 73 ? 0.073 6.623 14.019 1.00 92.56 73 GLY A N 1
ATOM 388 C CA . GLY A 1 73 ? -0.518 7.491 12.994 1.00 92.56 73 GLY A CA 1
ATOM 389 C C . GLY A 1 73 ? -2.022 7.674 13.166 1.00 92.56 73 GLY A C 1
ATOM 390 O O . GLY A 1 73 ? -2.517 7.673 14.292 1.00 92.56 73 GLY A O 1
ATOM 391 N N . VAL A 1 74 ? -2.737 7.881 12.061 1.00 95.06 74 VAL A N 1
ATOM 392 C CA . VAL A 1 74 ? -4.177 8.175 12.044 1.00 95.06 74 VAL A CA 1
ATOM 393 C C . VAL A 1 74 ? -4.915 7.051 11.329 1.00 95.06 74 VAL A C 1
ATOM 395 O O . VAL A 1 74 ? -4.657 6.816 10.155 1.00 95.06 74 VAL A O 1
ATOM 398 N N . GLY A 1 75 ? -5.837 6.375 12.008 1.00 93.75 75 GLY A N 1
ATOM 399 C CA . GLY A 1 75 ? -6.691 5.346 11.410 1.00 93.75 75 GLY A CA 1
ATOM 400 C C . GLY A 1 75 ? -8.142 5.806 11.302 1.00 93.75 75 GLY A C 1
ATOM 401 O O . GLY A 1 75 ? -8.683 6.389 12.243 1.00 93.75 75 GLY A O 1
ATOM 402 N N . VAL A 1 76 ? -8.780 5.531 10.164 1.00 94.94 76 VAL A N 1
ATOM 403 C CA . VAL A 1 76 ? -10.177 5.884 9.875 1.00 94.94 76 VAL A CA 1
ATOM 404 C C . VAL A 1 76 ? -10.976 4.628 9.540 1.00 94.94 76 VAL A C 1
ATOM 406 O O . VAL A 1 76 ? -10.592 3.880 8.643 1.00 94.94 76 VAL A O 1
ATOM 409 N N . GLY A 1 77 ? -12.099 4.391 10.225 1.00 92.19 77 GLY A N 1
ATOM 410 C CA . GLY A 1 77 ? -12.992 3.263 9.907 1.00 92.19 77 GLY A CA 1
ATOM 411 C C . GLY A 1 77 ? -12.399 1.869 10.155 1.00 92.19 77 GLY A C 1
ATOM 412 O O . GLY A 1 77 ? -12.875 0.891 9.583 1.00 92.19 77 GLY A O 1
ATOM 413 N N . GLY A 1 78 ? -11.347 1.771 10.971 1.00 89.06 78 GLY A N 1
ATOM 414 C CA . GLY A 1 78 ? -10.656 0.531 11.326 1.00 89.06 78 GLY A CA 1
ATOM 415 C C . GLY A 1 78 ? -10.089 0.583 12.745 1.00 89.06 78 GLY A C 1
ATOM 416 O O . GLY A 1 78 ? -10.365 1.526 13.483 1.00 89.06 78 GLY A O 1
ATOM 417 N N . VAL A 1 79 ? -9.286 -0.415 13.108 1.00 93.62 7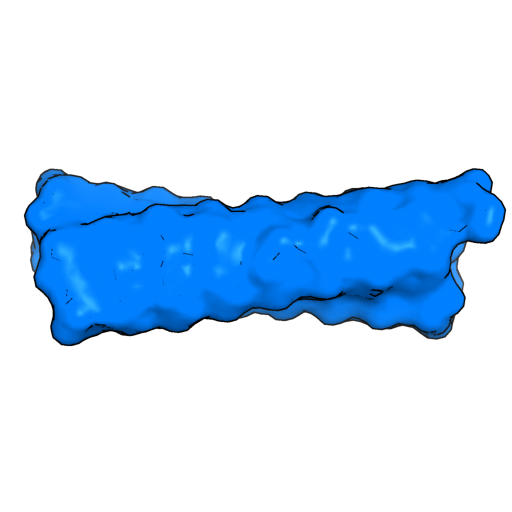9 VAL A N 1
ATOM 418 C CA . VAL A 1 79 ? -8.647 -0.505 14.427 1.00 93.62 79 VAL A CA 1
ATOM 419 C C . VAL A 1 79 ? -7.385 0.349 14.441 1.00 93.62 79 VAL A C 1
ATOM 421 O O . VAL A 1 79 ? -6.517 0.185 13.580 1.00 93.62 79 VAL A O 1
ATOM 424 N N . THR A 1 80 ? -7.237 1.206 15.450 1.00 93.75 80 THR A N 1
ATOM 425 C CA . THR A 1 80 ? -6.028 2.021 15.638 1.00 93.75 80 THR A CA 1
ATOM 426 C C . THR A 1 80 ? -5.326 1.668 16.942 1.00 93.75 80 THR A C 1
ATOM 428 O O . THR A 1 80 ? -5.932 1.668 18.007 1.00 93.75 80 THR A O 1
ATOM 431 N N . THR A 1 81 ? -4.020 1.414 16.879 1.00 93.94 81 THR A N 1
ATOM 432 C CA . THR A 1 81 ? -3.161 1.179 18.047 1.00 93.94 81 THR A CA 1
ATOM 433 C C . THR A 1 81 ?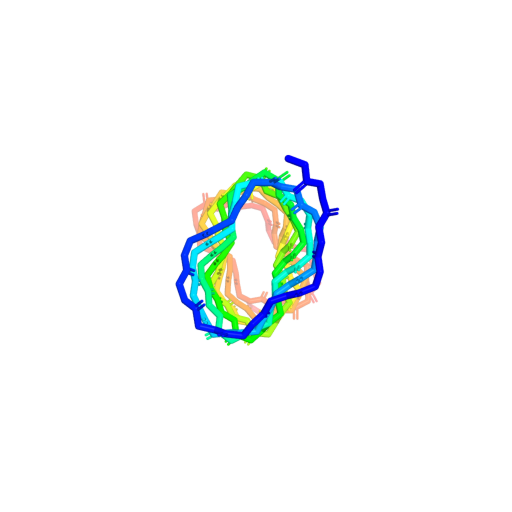 -2.035 2.207 18.093 1.00 93.94 81 THR A C 1
ATOM 435 O O . THR A 1 81 ? -1.338 2.427 17.104 1.00 93.94 81 THR A O 1
ATOM 438 N N . GLY A 1 82 ? -1.842 2.848 19.251 1.00 92.06 82 GLY A N 1
ATOM 439 C CA . GLY A 1 82 ? -0.756 3.818 19.454 1.00 92.06 82 GLY A CA 1
ATOM 440 C C . GLY A 1 82 ? -0.859 5.080 18.585 1.00 92.06 82 GLY A C 1
ATOM 441 O O . GLY A 1 82 ? 0.163 5.685 18.268 1.00 92.06 82 GLY A O 1
ATOM 442 N N . GLY A 1 83 ? -2.072 5.458 18.168 1.00 91.81 83 GLY A N 1
ATOM 443 C CA . GLY A 1 83 ? -2.343 6.584 17.274 1.00 91.81 83 GLY A CA 1
ATOM 444 C C . GLY A 1 83 ? -3.721 7.210 17.505 1.00 91.81 83 GLY A C 1
ATOM 445 O O . GLY A 1 83 ? -4.349 6.983 18.537 1.00 91.81 83 GLY A O 1
ATOM 446 N N . VAL A 1 84 ? -4.198 7.991 16.535 1.00 94.25 84 VAL A N 1
ATOM 447 C CA . VAL A 1 84 ? -5.515 8.650 16.559 1.00 94.25 84 VAL A CA 1
ATOM 448 C C . VAL A 1 84 ? -6.516 7.838 15.737 1.00 94.25 84 VAL A C 1
ATOM 450 O O . VAL A 1 84 ? -6.301 7.612 14.549 1.00 94.25 84 VAL A O 1
ATOM 453 N N . GLY A 1 85 ? -7.615 7.402 16.354 1.00 91.38 85 GLY A N 1
ATOM 454 C CA . GLY A 1 85 ? -8.718 6.718 15.671 1.00 91.38 85 GLY A CA 1
ATOM 455 C C . GLY A 1 85 ? -9.875 7.665 15.355 1.00 91.38 85 GLY A C 1
ATOM 456 O O . GLY A 1 85 ? -10.289 8.442 16.213 1.00 91.38 85 GLY A O 1
ATOM 457 N N . VAL A 1 86 ? -10.414 7.591 14.136 1.00 90.00 86 VAL A N 1
ATOM 458 C CA . VAL A 1 86 ? -11.601 8.345 13.709 1.00 90.00 86 VAL A CA 1
ATOM 459 C C . VAL A 1 86 ? -12.629 7.380 13.121 1.00 90.00 86 VAL A C 1
ATOM 461 O O . VAL A 1 86 ? -12.443 6.824 12.041 1.00 90.00 86 VAL A O 1
ATOM 464 N N . GLY A 1 87 ? -13.740 7.179 13.830 1.00 78.19 87 GLY A N 1
ATOM 465 C CA . GLY A 1 87 ? -14.885 6.424 13.308 1.00 78.19 87 GLY A CA 1
ATOM 466 C C . GLY A 1 87 ? -14.639 4.930 13.057 1.00 78.19 87 GLY A C 1
ATOM 467 O O . GLY A 1 87 ? -15.270 4.367 12.169 1.00 78.19 87 GLY A O 1
ATOM 468 N N . GLY A 1 88 ? -13.744 4.291 13.809 1.00 64.88 88 GLY A N 1
ATOM 469 C CA . GLY A 1 88 ? -13.522 2.841 13.817 1.00 64.88 88 GLY A CA 1
ATOM 470 C C . GLY A 1 88 ? -13.450 2.318 15.254 1.00 64.88 88 GLY A C 1
ATOM 471 O O . GLY A 1 88 ? -13.185 3.108 16.161 1.00 64.88 88 GLY A O 1
ATOM 472 N N . GLY A 1 89 ? -13.785 1.037 15.441 1.00 50.19 89 GLY A N 1
ATOM 473 C CA . GLY A 1 89 ? -13.878 0.378 16.752 1.00 50.19 89 GLY A CA 1
ATOM 474 C C . GLY A 1 89 ? -12.552 0.204 17.479 1.00 50.19 89 GLY A C 1
ATOM 475 O O . GLY A 1 89 ? -11.491 0.208 16.813 1.00 50.19 89 GLY A O 1
#

Radius of gyration: 13.14 Å; Cα contacts (8 Å, |Δi|>4): 338; chains: 1; bounding box: 28×19×38 Å

pLDDT: mean 88.32, std 9.04, range [50.19, 96.31]